Protein AF-A0A923ZNI9-F1 (afdb_monomer_lite)

Foldseek 3Di:
DDDDDDPDPPPPDDDCPVVVVVVVVVVVVVVVVVVCVVVVVVVVVVVLVPPDDDDDDDPPDDPVVVVVVQVVLVPDPSRPDGDDQDPVNVVVVVVVVD

Secondary structure (DSSP, 8-state):
-----------PPP--HHHHHHHHHHHHHHHHHHHHHHHHHHHHHHHHHT-----PPPTT--HHHHHHHHHHHHTSTT--------HHHHHHHHHHH-

Radius of gyration: 34.75 Å; chains: 1; bounding box: 72×31×100 Å

pLDDT: mean 78.46, std 12.51, range [44.38, 96.81]

Sequence (98 aa):
MAQFGKASSKRGQPTYAYAIIGVALVLFLFGIVGWLSINLRKSGDYFKENIQVHAFLYPDAGKKRIDSLKNYIAAIPYARDVQHITKEMAAKEWNKDN

Structure (mmCIF, N/CA/C/O backbone):
data_AF-A0A923ZNI9-F1
#
_entry.id   AF-A0A923ZNI9-F1
#
loop_
_atom_site.group_PDB
_atom_site.id
_atom_site.type_symbol
_atom_site.label_atom_id
_atom_site.label_alt_id
_atom_site.label_comp_id
_atom_site.label_asym_id
_atom_site.label_entity_id
_atom_site.label_seq_id
_atom_site.pdbx_PDB_ins_code
_atom_site.Cartn_x
_atom_site.Cartn_y
_atom_site.Cartn_z
_atom_site.occupancy
_atom_site.B_iso_or_equiv
_atom_site.auth_seq_id
_atom_site.auth_comp_id
_atom_site.auth_asym_id
_atom_site.auth_atom_id
_atom_site.pdbx_PDB_model_num
ATOM 1 N N . MET A 1 1 ? 48.083 11.258 -74.948 1.00 47.81 1 MET A N 1
ATOM 2 C CA . MET A 1 1 ? 47.390 10.231 -74.142 1.00 47.81 1 MET A CA 1
ATOM 3 C C . MET A 1 1 ? 48.088 10.145 -72.797 1.00 47.81 1 MET A C 1
ATOM 5 O O . MET A 1 1 ? 49.285 9.904 -72.785 1.00 47.81 1 MET A O 1
ATOM 9 N N . ALA A 1 2 ? 47.383 10.373 -71.694 1.00 44.38 2 ALA A N 1
ATOM 10 C CA . ALA A 1 2 ? 47.868 10.050 -70.355 1.00 44.38 2 ALA A CA 1
ATOM 11 C C . ALA A 1 2 ? 46.670 9.502 -69.572 1.00 44.38 2 ALA A C 1
ATOM 13 O O . ALA A 1 2 ? 45.644 10.172 -69.461 1.00 44.38 2 ALA A O 1
ATOM 14 N N . GLN A 1 3 ? 46.758 8.237 -69.155 1.00 52.16 3 GLN A N 1
ATOM 15 C CA . GLN A 1 3 ? 45.695 7.527 -68.447 1.00 52.16 3 GLN A CA 1
ATOM 16 C C . GLN A 1 3 ? 45.414 8.193 -67.098 1.00 52.16 3 GLN A C 1
ATOM 18 O O . GLN A 1 3 ? 46.310 8.334 -66.268 1.00 52.16 3 GLN A O 1
ATOM 23 N N . PHE A 1 4 ? 44.146 8.528 -66.863 1.00 48.88 4 PHE A N 1
ATOM 24 C CA . PHE A 1 4 ? 43.636 8.875 -65.543 1.00 48.88 4 PHE A CA 1
ATOM 25 C C . PHE A 1 4 ? 43.797 7.670 -64.609 1.00 48.88 4 PHE A C 1
ATOM 27 O O . PHE A 1 4 ? 43.129 6.643 -64.759 1.00 48.88 4 PHE A O 1
ATOM 34 N N . GLY A 1 5 ? 44.724 7.792 -63.659 1.00 53.81 5 GLY A N 1
ATOM 35 C CA . GLY A 1 5 ? 44.907 6.837 -62.576 1.00 53.81 5 GLY A CA 1
ATOM 36 C C 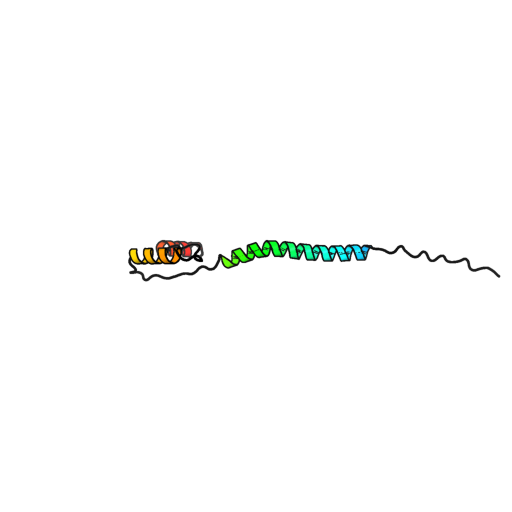. GLY A 1 5 ? 43.622 6.717 -61.761 1.00 53.81 5 GLY A C 1
ATOM 37 O O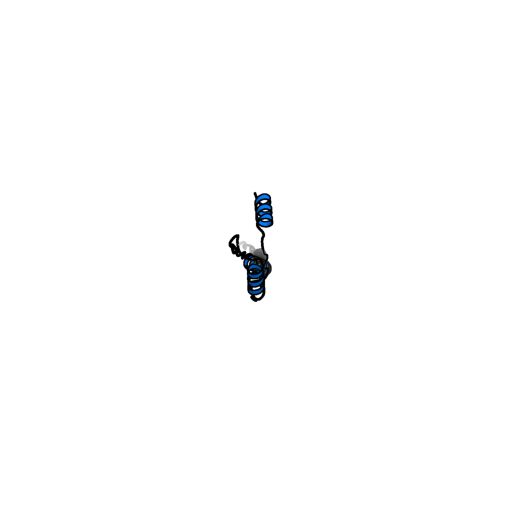 . GLY A 1 5 ? 43.064 7.710 -61.300 1.00 53.81 5 GLY A O 1
ATOM 38 N N . LYS A 1 6 ? 43.143 5.481 -61.616 1.00 57.38 6 LYS A N 1
ATOM 39 C CA . LYS A 1 6 ? 41.961 5.102 -60.839 1.00 57.38 6 LYS A CA 1
ATOM 40 C C . LYS A 1 6 ? 42.023 5.708 -59.432 1.00 57.38 6 LYS A C 1
ATOM 42 O O . LYS A 1 6 ? 42.793 5.244 -58.593 1.00 57.38 6 LYS A O 1
ATOM 47 N N . ALA A 1 7 ? 41.164 6.684 -59.149 1.00 59.41 7 ALA A N 1
ATOM 48 C CA . ALA A 1 7 ? 40.845 7.063 -57.781 1.00 59.41 7 ALA A CA 1
ATOM 49 C C . ALA A 1 7 ? 40.073 5.899 -57.140 1.00 59.41 7 ALA A C 1
ATOM 51 O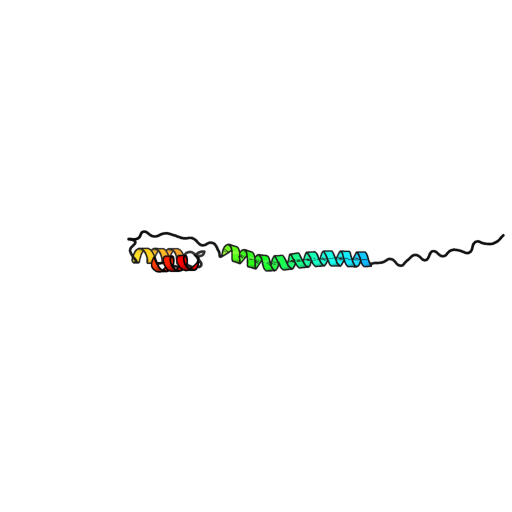 O . ALA A 1 7 ? 38.877 5.722 -57.365 1.00 59.41 7 ALA A O 1
ATOM 52 N N . SER A 1 8 ? 40.778 5.047 -56.395 1.00 59.69 8 SER A N 1
ATOM 53 C CA . SER A 1 8 ? 40.154 4.011 -55.576 1.00 59.69 8 SER A CA 1
ATOM 54 C C . SER A 1 8 ? 39.316 4.696 -54.500 1.00 59.69 8 SER A C 1
ATOM 56 O O . SER A 1 8 ? 39.857 5.306 -53.575 1.00 59.69 8 SER A O 1
ATOM 58 N N . SER A 1 9 ? 37.988 4.639 -54.634 1.00 60.75 9 SER A N 1
ATOM 59 C CA . SER A 1 9 ? 37.081 5.103 -53.592 1.00 60.75 9 SER A CA 1
ATOM 60 C C . SER A 1 9 ? 37.300 4.222 -52.364 1.00 60.75 9 SER A C 1
ATOM 62 O O . SER A 1 9 ? 36.822 3.084 -52.313 1.00 60.75 9 SER A O 1
ATOM 64 N N . LYS A 1 10 ? 38.031 4.722 -51.366 1.00 60.19 10 LYS A N 1
ATOM 65 C CA . LYS A 1 10 ? 38.018 4.138 -50.025 1.00 60.19 10 LYS A CA 1
ATOM 66 C C . LYS A 1 10 ? 36.585 4.255 -49.496 1.00 60.19 10 LYS A C 1
ATOM 68 O O . LYS A 1 10 ? 36.210 5.282 -48.940 1.00 60.19 10 LYS A O 1
ATOM 73 N N . ARG A 1 11 ? 35.759 3.227 -49.721 1.00 64.81 11 ARG A N 1
ATOM 74 C CA . ARG A 1 11 ? 34.469 3.077 -49.040 1.00 64.81 11 ARG A CA 1
ATOM 75 C C . ARG A 1 11 ? 34.787 2.954 -47.552 1.00 64.81 11 ARG A C 1
ATOM 77 O O . ARG A 1 11 ? 35.436 1.992 -47.147 1.00 64.81 11 ARG A O 1
ATOM 84 N N . GLY A 1 12 ? 34.404 3.966 -46.774 1.00 65.88 12 GLY A N 1
ATOM 85 C CA . GLY A 1 12 ? 34.494 3.921 -45.317 1.00 65.88 12 GLY A CA 1
ATOM 86 C C . GLY A 1 12 ? 33.796 2.663 -44.806 1.00 65.88 12 GLY A C 1
ATOM 87 O O . GLY A 1 12 ? 32.774 2.256 -45.362 1.00 65.88 12 GLY A O 1
ATOM 88 N N . GLN A 1 13 ? 34.386 2.006 -43.809 1.00 68.56 13 GLN A N 1
ATOM 89 C CA . GLN A 1 13 ? 33.801 0.794 -43.248 1.00 68.56 13 GLN A CA 1
ATOM 90 C C . GLN A 1 13 ? 32.388 1.087 -42.721 1.00 68.56 13 GLN A C 1
ATOM 92 O O . GLN A 1 13 ? 32.167 2.163 -42.162 1.00 68.56 13 GLN A O 1
ATOM 97 N N . PRO A 1 14 ? 31.421 0.172 -42.905 1.00 67.19 14 PRO A N 1
ATOM 98 C CA . PRO A 1 14 ? 30.082 0.362 -42.370 1.00 67.19 14 PRO A CA 1
ATOM 99 C C . PRO A 1 14 ? 30.149 0.452 -40.840 1.00 67.19 14 PRO A C 1
ATOM 101 O O . PRO A 1 14 ? 30.572 -0.484 -40.164 1.00 67.19 14 PRO A O 1
ATOM 104 N N . THR A 1 15 ? 29.751 1.601 -40.294 1.00 77.06 15 THR A N 1
ATOM 105 C CA . THR A 1 15 ? 29.759 1.859 -38.851 1.00 77.06 15 THR A CA 1
ATOM 106 C C . THR A 1 15 ? 28.482 1.321 -38.212 1.00 77.06 15 THR A C 1
ATOM 108 O O . THR A 1 15 ? 27.398 1.862 -38.417 1.00 77.06 15 THR A O 1
ATOM 111 N N . TYR A 1 16 ? 28.616 0.297 -37.366 1.00 87.06 16 TYR A N 1
ATOM 112 C CA . TYR A 1 16 ? 27.510 -0.278 -36.585 1.00 87.06 16 TYR A CA 1
ATOM 113 C C . TYR A 1 16 ? 27.172 0.511 -35.309 1.00 87.06 16 TYR A C 1
ATOM 115 O O . TYR A 1 16 ? 26.274 0.117 -34.571 1.00 87.06 16 TYR A O 1
ATOM 123 N N . ALA A 1 17 ? 27.860 1.625 -35.034 1.00 87.75 17 ALA A N 1
ATOM 124 C CA . ALA A 1 17 ? 27.675 2.405 -33.807 1.00 87.75 17 ALA A CA 1
ATOM 125 C C . ALA A 1 17 ? 26.208 2.810 -33.584 1.00 87.75 17 ALA A C 1
ATOM 127 O O . ALA A 1 17 ? 25.689 2.658 -32.483 1.00 87.75 17 ALA A O 1
ATOM 128 N N . TYR A 1 18 ? 25.506 3.229 -34.641 1.00 88.50 18 TYR A N 1
ATOM 129 C CA . TYR A 1 18 ? 24.086 3.578 -34.556 1.00 88.50 18 TYR A CA 1
ATOM 130 C C . TYR A 1 18 ? 23.185 2.374 -34.263 1.00 88.50 18 TYR A C 1
ATOM 132 O O . TYR A 1 18 ? 22.221 2.505 -33.514 1.00 88.50 18 TYR A O 1
ATOM 140 N N . ALA A 1 19 ? 23.514 1.194 -34.799 1.00 91.69 19 ALA A N 1
ATOM 141 C CA . ALA A 1 19 ? 22.775 -0.033 -34.510 1.00 91.69 19 ALA A CA 1
ATOM 142 C C . ALA A 1 19 ? 22.943 -0.447 -33.039 1.00 91.69 19 ALA A C 1
ATOM 144 O O . ALA A 1 19 ? 21.967 -0.795 -32.380 1.00 91.69 19 ALA A O 1
ATOM 145 N N . ILE A 1 20 ? 24.161 -0.333 -32.501 1.00 94.12 20 ILE A N 1
ATOM 146 C CA . ILE A 1 20 ? 24.458 -0.627 -31.092 1.00 94.12 20 ILE A CA 1
ATOM 147 C C . ILE A 1 20 ? 23.706 0.339 -30.170 1.00 94.12 20 ILE A C 1
ATOM 149 O O . ILE A 1 20 ? 23.062 -0.102 -29.220 1.00 94.12 20 ILE A O 1
ATOM 153 N N . ILE A 1 21 ? 23.730 1.642 -30.474 1.00 94.56 21 ILE A N 1
ATOM 154 C CA . ILE A 1 21 ? 22.996 2.658 -29.706 1.00 94.56 21 ILE A CA 1
ATOM 155 C C . ILE A 1 21 ? 21.486 2.385 -29.754 1.00 94.56 21 ILE A C 1
ATOM 157 O O . ILE A 1 21 ? 20.823 2.440 -28.720 1.00 94.56 21 ILE A O 1
ATOM 161 N N . GLY A 1 22 ? 20.945 2.034 -30.924 1.00 94.88 22 GLY A N 1
ATOM 162 C CA . GLY A 1 22 ? 19.529 1.695 -31.078 1.00 94.88 22 GLY A CA 1
ATOM 163 C C . GLY A 1 22 ? 19.111 0.507 -30.209 1.00 94.88 22 GLY A C 1
ATOM 164 O O . GLY A 1 22 ? 18.146 0.606 -29.454 1.00 94.88 22 GLY A O 1
ATOM 165 N N . VAL A 1 23 ? 19.869 -0.594 -30.250 1.00 95.44 23 VAL A N 1
ATOM 166 C CA . VAL A 1 23 ? 19.583 -1.782 -29.427 1.00 95.44 23 VAL A CA 1
ATOM 167 C C . VAL A 1 23 ? 19.734 -1.477 -27.933 1.00 95.44 23 VAL A C 1
ATOM 169 O O . VAL A 1 23 ? 18.897 -1.904 -27.138 1.00 95.44 23 VAL A O 1
ATOM 172 N N . ALA A 1 24 ? 20.746 -0.698 -27.540 1.00 96.06 24 ALA A N 1
ATOM 173 C CA . ALA A 1 24 ? 20.955 -0.305 -26.147 1.00 96.06 24 ALA A CA 1
ATOM 174 C C . ALA A 1 24 ? 19.777 0.509 -25.587 1.00 96.06 24 ALA A C 1
ATOM 176 O O . ALA A 1 24 ? 19.326 0.243 -24.474 1.00 96.06 24 ALA A O 1
ATOM 177 N N . LEU A 1 25 ? 19.237 1.453 -26.365 1.00 96.06 25 LEU A N 1
ATOM 178 C CA . LEU A 1 25 ? 18.070 2.246 -25.965 1.00 96.06 25 LEU A CA 1
ATOM 179 C C . LEU A 1 25 ? 16.817 1.383 -25.795 1.00 96.06 25 LEU A C 1
ATOM 181 O O . LEU A 1 25 ? 16.074 1.557 -24.830 1.00 96.06 25 LEU A O 1
ATOM 185 N N . VAL A 1 26 ? 16.600 0.423 -26.696 1.00 96.81 26 VAL A N 1
ATOM 186 C CA . VAL A 1 26 ? 15.468 -0.509 -26.597 1.00 96.81 26 VAL A CA 1
ATOM 187 C C . VAL A 1 26 ? 15.590 -1.371 -25.338 1.00 96.81 26 VAL A C 1
ATOM 189 O O . VAL A 1 26 ? 14.643 -1.452 -24.557 1.00 96.81 26 VAL A O 1
ATOM 192 N N . LEU A 1 27 ? 16.762 -1.965 -25.090 1.00 96.69 27 LEU A N 1
ATOM 193 C CA . LEU A 1 27 ? 17.008 -2.770 -23.888 1.00 96.69 27 LEU A CA 1
ATOM 194 C C . LEU A 1 27 ? 16.878 -1.945 -22.601 1.00 96.69 27 LEU A C 1
ATOM 196 O O . LEU A 1 27 ? 16.333 -2.435 -21.614 1.00 96.69 27 LEU A O 1
ATOM 200 N N . PHE A 1 28 ? 17.321 -0.687 -22.618 1.00 96.00 28 PHE A N 1
ATOM 201 C CA . PHE A 1 28 ? 17.167 0.232 -21.494 1.00 96.00 28 PHE A CA 1
ATOM 202 C C . PHE A 1 28 ? 15.692 0.500 -21.168 1.00 96.00 28 PHE A C 1
ATOM 204 O O . PHE A 1 28 ? 15.289 0.398 -20.008 1.00 96.00 28 PHE A O 1
ATOM 211 N N . LEU A 1 29 ? 14.864 0.762 -22.184 1.00 95.94 29 LEU A N 1
ATOM 212 C CA . LEU A 1 29 ? 13.420 0.944 -22.006 1.00 95.94 29 LEU A CA 1
ATOM 213 C C . LEU A 1 29 ? 12.754 -0.319 -21.446 1.00 95.94 29 LEU A C 1
ATOM 215 O O . LEU A 1 29 ? 11.975 -0.226 -20.497 1.00 95.94 29 LEU A O 1
ATOM 219 N N . PHE A 1 30 ? 13.098 -1.502 -21.962 1.00 95.94 30 PHE A N 1
ATOM 220 C CA . PHE A 1 30 ? 12.601 -2.766 -21.407 1.00 95.94 30 PHE A CA 1
ATOM 221 C C . PHE A 1 30 ? 13.052 -2.990 -19.956 1.00 95.94 30 PHE A C 1
ATOM 223 O O . PHE A 1 30 ? 12.263 -3.475 -19.144 1.00 95.94 30 PHE A O 1
ATOM 230 N N . GLY A 1 31 ? 14.273 -2.582 -19.602 1.00 94.38 31 GLY A N 1
ATOM 231 C CA . GLY A 1 31 ? 14.768 -2.602 -18.226 1.00 94.38 31 GLY A CA 1
ATOM 232 C C . GLY A 1 31 ? 13.937 -1.723 -17.287 1.00 94.38 31 GLY A C 1
ATOM 233 O O . GLY A 1 31 ? 13.553 -2.178 -16.209 1.00 94.38 31 GLY A O 1
ATOM 234 N N . ILE A 1 32 ? 13.586 -0.504 -17.712 1.00 94.12 32 ILE A N 1
ATOM 235 C CA . ILE A 1 32 ? 12.714 0.398 -16.939 1.00 94.12 32 ILE A CA 1
ATOM 236 C C . ILE A 1 32 ? 11.321 -0.209 -16.767 1.00 94.12 32 ILE A C 1
ATOM 238 O O . ILE A 1 32 ? 10.778 -0.191 -15.663 1.00 94.12 32 ILE A O 1
ATOM 242 N N . VAL A 1 33 ? 10.740 -0.774 -17.828 1.00 91.75 33 VAL A N 1
ATOM 243 C CA . VAL A 1 33 ? 9.414 -1.408 -17.758 1.00 91.75 33 VAL A CA 1
ATOM 244 C C . VAL A 1 33 ? 9.428 -2.607 -16.804 1.00 91.75 33 VAL A C 1
ATOM 246 O O . VAL A 1 33 ? 8.529 -2.736 -15.972 1.00 91.75 33 VAL A O 1
ATOM 249 N N . GLY A 1 34 ? 10.464 -3.450 -16.861 1.00 90.81 34 GLY A N 1
ATOM 250 C CA . GLY A 1 34 ? 10.642 -4.564 -15.926 1.00 90.81 34 GLY A CA 1
ATOM 251 C C . GLY A 1 34 ? 10.805 -4.094 -14.477 1.00 90.81 34 GLY A C 1
ATOM 252 O O . GLY A 1 34 ? 10.139 -4.610 -13.577 1.00 90.81 34 GLY A O 1
ATOM 253 N N . TRP A 1 35 ? 11.622 -3.062 -14.254 1.00 88.75 35 TRP A N 1
ATOM 254 C CA . TRP A 1 35 ? 11.813 -2.441 -12.941 1.00 88.75 35 TRP A CA 1
ATOM 255 C C . TRP A 1 35 ? 10.511 -1.871 -12.366 1.00 88.75 35 TRP A C 1
ATOM 257 O O . TRP A 1 35 ? 10.174 -2.118 -11.202 1.00 88.75 35 TRP A O 1
ATOM 267 N N . LEU A 1 36 ? 9.757 -1.136 -13.189 1.00 86.81 36 LEU A N 1
ATOM 268 C CA . LEU A 1 36 ? 8.459 -0.582 -12.821 1.00 86.81 36 LEU A CA 1
ATOM 269 C C . LEU A 1 36 ? 7.466 -1.692 -12.497 1.00 86.81 36 LEU A C 1
ATOM 271 O O . LEU A 1 36 ? 6.790 -1.591 -11.484 1.00 86.81 36 LEU A O 1
ATOM 275 N N . SER A 1 37 ? 7.398 -2.762 -13.291 1.00 84.56 37 SER A N 1
ATOM 276 C CA . SER A 1 37 ? 6.470 -3.877 -13.057 1.00 84.56 37 SER A CA 1
ATOM 277 C C . SER A 1 37 ? 6.687 -4.548 -11.690 1.00 84.56 37 SER A C 1
ATOM 279 O O . SER A 1 37 ? 5.721 -4.849 -10.983 1.00 84.56 37 SER A O 1
ATOM 281 N N . ILE A 1 38 ? 7.946 -4.710 -11.266 1.00 84.62 38 ILE A N 1
ATOM 282 C CA . ILE A 1 38 ? 8.286 -5.264 -9.944 1.00 84.62 38 ILE A CA 1
ATOM 283 C C . ILE A 1 38 ? 7.889 -4.292 -8.822 1.00 84.62 38 ILE A C 1
ATOM 285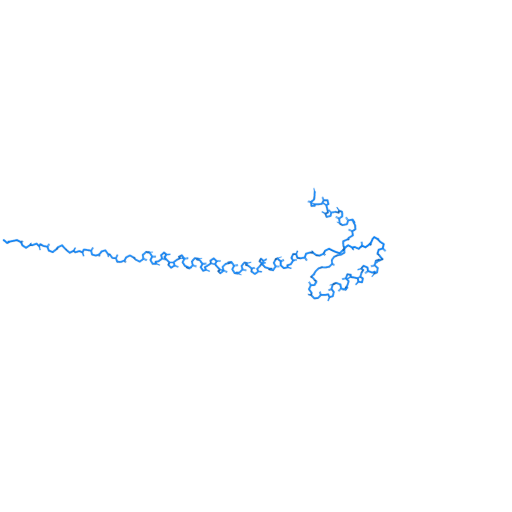 O O . ILE A 1 38 ? 7.291 -4.711 -7.829 1.00 84.62 38 ILE A O 1
ATOM 289 N N . ASN A 1 39 ? 8.176 -2.996 -8.978 1.00 80.75 39 ASN A N 1
ATOM 290 C CA . ASN A 1 39 ? 7.825 -1.983 -7.974 1.00 80.75 39 ASN A CA 1
ATOM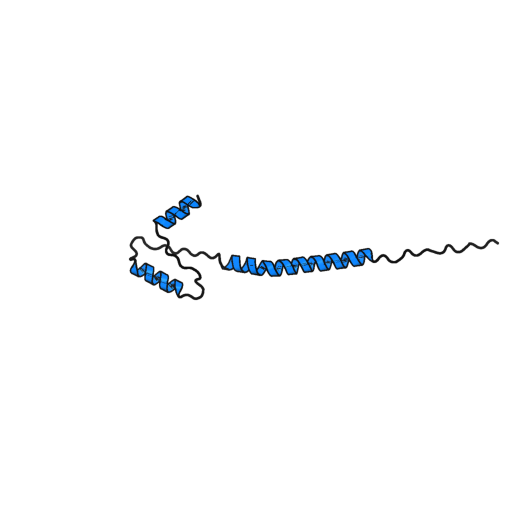 291 C C . ASN A 1 39 ? 6.313 -1.711 -7.891 1.00 80.75 39 ASN A C 1
ATOM 293 O O . ASN A 1 39 ? 5.788 -1.518 -6.797 1.00 80.75 39 ASN A O 1
ATOM 297 N N . LEU A 1 40 ? 5.597 -1.757 -9.016 1.00 72.94 40 LEU A N 1
ATOM 298 C CA . LEU A 1 40 ? 4.155 -1.507 -9.117 1.00 72.94 40 LEU A CA 1
ATOM 299 C C . LEU A 1 40 ? 3.329 -2.491 -8.291 1.00 72.94 40 LEU A C 1
ATOM 301 O O . LEU A 1 40 ? 2.317 -2.086 -7.732 1.00 72.94 40 LEU A O 1
ATOM 305 N N . ARG A 1 41 ? 3.752 -3.757 -8.163 1.00 67.75 41 ARG A N 1
ATOM 306 C CA . ARG A 1 41 ? 3.086 -4.713 -7.259 1.00 67.75 41 ARG A CA 1
ATOM 307 C C . ARG A 1 41 ? 3.152 -4.235 -5.814 1.00 67.75 41 ARG A C 1
ATOM 309 O O . ARG A 1 41 ? 2.134 -4.189 -5.139 1.00 67.75 41 ARG A O 1
ATOM 316 N N . LYS A 1 42 ? 4.331 -3.781 -5.387 1.00 64.81 42 LYS A N 1
ATOM 317 C CA . LYS A 1 42 ? 4.539 -3.235 -4.047 1.00 64.81 42 LYS A CA 1
ATOM 318 C C . LYS A 1 42 ? 3.703 -1.968 -3.839 1.00 64.81 42 LYS A C 1
ATOM 320 O O . LYS A 1 42 ? 2.991 -1.870 -2.850 1.00 64.81 42 LYS A O 1
ATOM 325 N N . SER A 1 43 ? 3.719 -1.035 -4.795 1.00 60.94 43 SER A N 1
ATOM 326 C CA . SER A 1 43 ? 2.895 0.186 -4.755 1.00 60.94 43 SER A CA 1
ATOM 327 C C . SER A 1 43 ? 1.388 -0.091 -4.787 1.00 60.94 43 SER A C 1
ATOM 329 O O . SER A 1 43 ? 0.631 0.608 -4.120 1.00 60.94 43 SER A O 1
ATOM 331 N N . GLY A 1 44 ? 0.945 -1.103 -5.533 1.00 63.16 44 GLY A N 1
ATOM 332 C CA . GLY A 1 44 ? -0.458 -1.510 -5.611 1.00 63.16 44 GLY A CA 1
ATOM 333 C C . GLY A 1 44 ? -0.959 -2.148 -4.317 1.00 63.16 44 GLY A C 1
ATOM 334 O O . GLY A 1 44 ? -2.074 -1.851 -3.888 1.00 63.16 44 GLY A O 1
ATOM 335 N N . ASP A 1 45 ? -0.125 -2.963 -3.667 1.00 62.34 45 ASP A N 1
ATOM 336 C CA . ASP A 1 45 ? -0.429 -3.541 -2.356 1.00 62.34 45 ASP A CA 1
ATOM 337 C C . ASP A 1 45 ? -0.463 -2.446 -1.276 1.00 62.34 45 ASP A C 1
ATOM 339 O O . ASP A 1 45 ? -1.420 -2.384 -0.505 1.00 62.34 45 ASP A O 1
ATOM 343 N N . TYR A 1 46 ? 0.469 -1.481 -1.311 1.00 62.34 46 TYR A N 1
ATOM 344 C CA . TYR A 1 46 ? 0.390 -0.287 -0.460 1.00 62.34 46 TYR A CA 1
ATOM 345 C C . TYR A 1 46 ? -0.922 0.483 -0.660 1.00 62.34 46 TYR A C 1
ATOM 347 O O . TYR A 1 46 ? -1.532 0.906 0.316 1.00 62.34 46 TYR A O 1
ATOM 355 N N . PHE A 1 47 ? -1.401 0.656 -1.893 1.00 61.94 47 PHE A N 1
ATOM 356 C CA . PHE A 1 47 ? -2.638 1.408 -2.133 1.00 61.94 47 PHE A CA 1
ATOM 357 C C . PHE A 1 47 ? -3.890 0.671 -1.635 1.00 61.94 47 PHE A C 1
ATOM 359 O O . PHE A 1 47 ? -4.809 1.297 -1.109 1.00 61.94 47 PHE A O 1
ATOM 366 N N . LYS A 1 48 ? -3.922 -0.662 -1.761 1.00 60.41 48 LYS A N 1
ATOM 367 C CA . LYS A 1 48 ? -5.043 -1.490 -1.287 1.00 60.41 48 LYS A CA 1
ATOM 368 C C . LYS A 1 48 ? -5.124 -1.578 0.236 1.00 60.41 48 LYS A C 1
ATOM 370 O O . LYS A 1 48 ? -6.214 -1.749 0.769 1.00 60.41 48 LYS A O 1
ATOM 375 N N . GLU A 1 49 ? -4.000 -1.452 0.933 1.00 61.06 49 GLU A N 1
ATOM 376 C CA . GLU A 1 49 ? -3.950 -1.505 2.398 1.00 61.06 49 GLU A CA 1
ATOM 377 C C . GLU A 1 49 ? -4.362 -0.197 3.090 1.00 61.06 49 GLU A C 1
ATOM 379 O O . GLU A 1 49 ? -4.698 -0.217 4.269 1.00 61.06 49 GLU A O 1
ATOM 384 N N . ASN A 1 50 ? -4.379 0.936 2.381 1.00 64.56 50 ASN A N 1
ATOM 385 C CA . ASN A 1 50 ? -4.634 2.256 2.973 1.00 64.56 50 ASN A CA 1
ATOM 386 C C . ASN A 1 50 ? -6.122 2.645 3.064 1.00 64.56 50 ASN A C 1
ATOM 388 O O . ASN A 1 50 ? -6.441 3.799 3.349 1.00 64.56 50 ASN A O 1
ATOM 392 N N . ILE A 1 51 ? -7.057 1.718 2.838 1.00 70.25 51 ILE A N 1
ATOM 393 C CA . ILE A 1 51 ? -8.486 2.018 2.993 1.00 70.25 51 ILE A CA 1
ATOM 394 C C . ILE A 1 51 ? -8.834 1.987 4.487 1.00 70.25 51 ILE A C 1
ATOM 396 O O . ILE A 1 51 ? -9.191 0.947 5.037 1.00 70.25 51 ILE A O 1
ATOM 400 N N . GLN A 1 52 ? -8.721 3.140 5.146 1.00 73.31 52 GLN A N 1
ATOM 401 C CA . GLN A 1 52 ? -9.176 3.330 6.523 1.00 73.31 52 GLN A CA 1
ATOM 402 C C . GLN A 1 52 ? -10.660 3.711 6.533 1.00 73.31 52 GLN A C 1
ATOM 404 O O . GLN A 1 52 ? -11.076 4.674 5.889 1.00 73.31 52 GLN A O 1
ATOM 409 N N . VAL A 1 53 ? -11.474 2.944 7.260 1.00 78.25 53 VAL A N 1
ATOM 410 C CA . VAL A 1 53 ? -12.906 3.213 7.442 1.00 78.25 53 VAL A CA 1
ATOM 411 C C . VAL A 1 53 ? -13.149 3.569 8.901 1.00 78.25 53 VAL A C 1
ATOM 413 O O . VAL A 1 53 ? -12.865 2.774 9.794 1.00 78.25 53 VAL A O 1
ATOM 416 N N . HIS A 1 54 ? -13.714 4.750 9.144 1.00 80.69 54 HIS A N 1
ATOM 417 C CA . HIS A 1 54 ? -14.077 5.198 10.485 1.00 80.69 54 HIS A CA 1
ATOM 418 C C . HIS A 1 54 ? -15.575 5.005 10.723 1.00 80.69 54 HIS A C 1
ATOM 420 O O . HIS A 1 54 ? -16.405 5.503 9.964 1.00 80.69 54 HIS A O 1
ATOM 426 N N . ALA A 1 55 ? -15.924 4.307 11.804 1.00 80.19 55 ALA A N 1
ATOM 427 C CA . ALA A 1 55 ? -17.293 4.185 12.286 1.00 80.19 55 ALA A CA 1
ATOM 428 C C . ALA A 1 55 ? -17.418 4.909 13.630 1.00 80.19 55 ALA A C 1
ATOM 430 O O . ALA A 1 55 ? -16.774 4.537 14.611 1.00 80.19 55 ALA A O 1
ATOM 431 N N . PHE A 1 56 ? -18.250 5.947 13.679 1.00 81.75 56 PHE A N 1
ATOM 432 C CA . PHE A 1 56 ? -18.500 6.693 14.907 1.00 81.75 56 PHE A CA 1
ATOM 433 C C . PHE A 1 56 ? -19.590 6.007 15.729 1.00 81.75 56 PHE A C 1
ATOM 435 O O . PHE A 1 56 ? -20.678 5.711 15.237 1.00 81.75 56 PHE A O 1
ATOM 442 N N . LEU A 1 57 ? -19.285 5.749 16.998 1.00 82.19 57 LEU A N 1
ATOM 443 C CA . LEU A 1 57 ? -20.203 5.150 17.960 1.00 82.19 57 LEU A CA 1
ATOM 444 C C . LEU A 1 57 ? -20.896 6.245 18.775 1.00 82.19 57 LEU A C 1
ATOM 446 O O . LEU A 1 57 ? -20.294 7.273 19.091 1.00 82.19 57 LEU A O 1
ATOM 450 N N . TYR A 1 58 ? -22.149 6.001 19.164 1.00 81.31 58 TYR A N 1
ATOM 451 C CA . TYR A 1 58 ? -22.843 6.892 20.088 1.00 81.31 58 TYR A CA 1
ATOM 452 C C . TYR A 1 58 ? -22.152 6.919 21.467 1.00 81.31 58 TYR A C 1
ATOM 454 O O . TYR A 1 58 ? -21.645 5.887 21.917 1.00 81.31 58 TYR A O 1
ATOM 462 N N . PRO A 1 59 ? -22.145 8.070 22.170 1.00 76.00 59 PRO A N 1
ATOM 463 C CA . PRO A 1 59 ? -21.467 8.224 23.461 1.00 76.00 59 PRO A CA 1
ATOM 464 C C . PRO A 1 59 ? -21.962 7.294 24.574 1.00 76.00 59 PRO A C 1
ATOM 466 O O . PRO A 1 59 ? -21.220 7.032 25.516 1.00 76.00 59 PRO A O 1
ATOM 469 N N . ASP A 1 60 ? -23.211 6.843 24.481 1.00 78.06 60 ASP A N 1
ATOM 470 C CA . ASP A 1 60 ? -23.914 5.990 25.442 1.00 78.06 60 ASP A CA 1
ATOM 471 C C . ASP A 1 60 ? -23.852 4.496 25.072 1.00 78.06 60 ASP A C 1
ATOM 473 O O . ASP A 1 60 ? -24.458 3.652 25.738 1.00 78.06 60 ASP A O 1
ATOM 477 N N . ALA A 1 61 ? -23.124 4.140 24.008 1.00 77.94 61 ALA A N 1
ATOM 478 C CA . ALA A 1 61 ? -23.004 2.760 23.573 1.00 77.94 61 ALA A CA 1
ATOM 479 C C . ALA A 1 61 ? -22.348 1.902 24.669 1.00 77.94 61 ALA A C 1
ATOM 481 O O . ALA A 1 61 ? -21.199 2.100 25.064 1.00 77.94 61 ALA A O 1
ATOM 482 N N . GLY A 1 62 ? -23.087 0.903 25.154 1.00 81.75 62 GLY A N 1
ATOM 483 C CA . GLY A 1 62 ? -22.583 -0.024 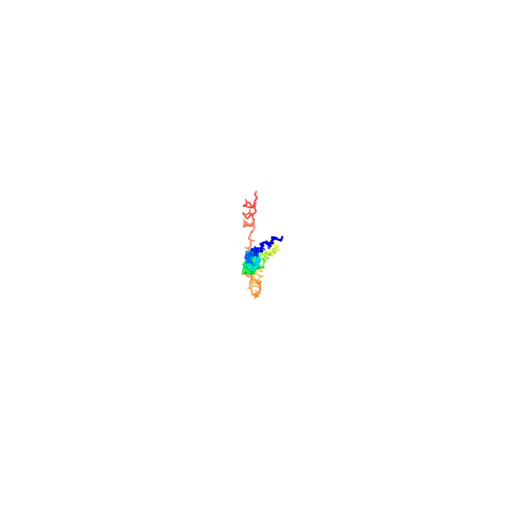26.162 1.00 81.75 62 GLY A CA 1
ATOM 484 C C . GLY A 1 62 ? -21.405 -0.856 25.645 1.00 81.75 62 GLY A C 1
ATOM 485 O O . GLY A 1 62 ? -21.443 -1.367 24.524 1.00 81.75 62 GLY A O 1
ATOM 486 N N . LYS A 1 63 ? -20.393 -1.068 26.500 1.00 81.12 63 LYS A N 1
ATOM 487 C CA . LYS A 1 63 ? -19.150 -1.801 26.175 1.00 81.12 63 LYS A CA 1
ATOM 488 C C . LYS A 1 63 ? -19.395 -3.156 25.497 1.00 81.12 63 LYS A C 1
ATOM 490 O O . LYS A 1 63 ? -18.795 -3.438 24.472 1.00 81.12 63 LYS A O 1
ATOM 495 N N . LYS A 1 64 ? -20.378 -3.934 25.973 1.00 84.44 64 LYS A N 1
ATOM 496 C CA . LYS A 1 64 ? -20.755 -5.229 25.370 1.00 84.44 64 LYS A CA 1
ATOM 497 C C . LYS A 1 64 ? -21.128 -5.131 23.885 1.00 84.44 64 LYS A C 1
ATOM 499 O O . LYS A 1 64 ? -20.835 -6.041 23.117 1.00 84.44 64 LYS A O 1
ATOM 504 N N . ARG A 1 65 ? -21.799 -4.049 23.481 1.00 82.94 65 ARG A N 1
ATOM 505 C CA . ARG A 1 65 ? -22.244 -3.846 22.094 1.00 82.94 65 ARG A CA 1
ATOM 506 C C . ARG A 1 65 ? -21.078 -3.424 21.201 1.00 82.94 65 ARG A C 1
ATOM 508 O O . ARG A 1 65 ? -21.003 -3.873 20.063 1.00 82.94 65 ARG A O 1
ATOM 515 N N . ILE A 1 66 ? -20.154 -2.631 21.747 1.00 85.31 66 ILE A N 1
ATOM 516 C CA . ILE A 1 66 ? -18.893 -2.254 21.095 1.00 85.31 66 ILE A CA 1
ATOM 517 C C . ILE A 1 66 ? -18.033 -3.501 20.853 1.00 85.31 66 ILE A C 1
ATOM 519 O O . ILE A 1 66 ? -17.589 -3.724 19.730 1.00 85.31 66 ILE A O 1
ATOM 523 N N . ASP A 1 67 ? -17.868 -4.352 21.867 1.00 86.06 67 ASP A N 1
ATOM 524 C CA . ASP A 1 67 ? -17.076 -5.582 21.757 1.00 86.06 67 ASP A CA 1
ATOM 525 C C . ASP A 1 67 ? -17.691 -6.567 20.752 1.00 86.06 67 ASP A C 1
ATOM 527 O O . ASP A 1 67 ? -16.985 -7.148 19.927 1.00 86.06 67 ASP A O 1
ATOM 531 N N . SER A 1 68 ? -19.021 -6.712 20.757 1.00 86.88 68 SER A N 1
ATOM 532 C CA . SER A 1 68 ? -19.729 -7.535 19.770 1.00 86.88 68 SER A CA 1
ATOM 533 C C . SER A 1 68 ? -19.533 -7.024 18.342 1.00 86.88 68 SER A C 1
ATOM 535 O O . SER A 1 68 ? -19.331 -7.829 17.434 1.00 86.88 68 SER A O 1
ATOM 537 N N . LEU A 1 69 ? -19.591 -5.705 18.131 1.00 85.69 69 LEU A N 1
ATOM 538 C CA . LEU A 1 69 ? -19.374 -5.098 16.818 1.00 85.69 69 LEU A CA 1
ATOM 539 C C . LEU A 1 69 ? -17.922 -5.282 16.360 1.00 85.69 69 LEU A C 1
ATOM 541 O O . LEU A 1 69 ? -17.686 -5.656 15.214 1.00 85.69 69 LEU A O 1
ATOM 545 N N . LYS A 1 70 ? -16.957 -5.084 17.265 1.00 85.25 70 LYS A N 1
ATOM 546 C CA . LYS A 1 70 ? -15.534 -5.315 16.996 1.00 85.25 70 LYS A CA 1
ATOM 547 C C . LYS A 1 70 ? -15.285 -6.753 16.541 1.00 85.25 70 LYS A C 1
ATOM 549 O O . LYS A 1 70 ? -14.635 -6.962 15.522 1.00 85.25 70 LYS A O 1
ATOM 554 N N . ASN A 1 71 ? -15.836 -7.730 17.261 1.00 87.31 71 ASN A N 1
ATOM 555 C CA . ASN A 1 71 ? -15.683 -9.147 16.930 1.00 87.31 71 ASN A CA 1
ATOM 556 C C . ASN A 1 71 ? -16.357 -9.509 15.602 1.00 87.31 71 ASN A C 1
ATOM 558 O O . ASN A 1 71 ? -15.801 -10.286 14.832 1.00 87.31 71 ASN A O 1
ATOM 562 N N . TYR A 1 72 ? -17.526 -8.927 15.315 1.00 87.44 72 TYR A N 1
ATOM 563 C CA . TYR A 1 72 ? -18.202 -9.114 14.033 1.00 87.44 72 TYR A CA 1
ATOM 564 C C . TYR A 1 72 ? -17.346 -8.611 12.867 1.00 87.44 72 TYR A C 1
ATOM 566 O O . TYR A 1 72 ? -17.159 -9.339 11.899 1.00 87.44 72 TYR A O 1
ATOM 574 N N . ILE A 1 73 ? -16.779 -7.404 12.976 1.00 85.25 73 ILE A N 1
ATOM 575 C CA . ILE A 1 73 ? -15.928 -6.830 11.924 1.00 85.25 73 ILE A CA 1
ATOM 576 C C . ILE A 1 73 ? -14.616 -7.615 11.799 1.00 85.25 73 ILE A C 1
ATOM 578 O O . ILE A 1 73 ? -14.175 -7.876 10.687 1.00 85.25 73 ILE A O 1
ATOM 582 N N . ALA A 1 74 ? -14.023 -8.058 12.910 1.00 85.12 74 ALA A N 1
ATOM 583 C CA . ALA A 1 74 ? -12.796 -8.857 12.898 1.00 85.12 74 ALA A CA 1
ATOM 584 C C . ALA A 1 74 ? -12.976 -10.253 12.271 1.00 85.12 74 ALA A C 1
ATOM 586 O O . ALA A 1 74 ? -12.009 -10.839 11.795 1.00 85.12 74 ALA A O 1
ATOM 587 N N . ALA A 1 75 ? -14.200 -10.789 12.252 1.00 86.94 75 ALA A N 1
ATOM 588 C CA . ALA A 1 75 ? -14.510 -12.061 11.598 1.00 86.94 75 ALA A CA 1
ATOM 589 C C . ALA A 1 75 ? -14.635 -11.944 10.066 1.00 86.94 75 ALA A C 1
ATOM 591 O O . ALA A 1 75 ? -14.753 -12.957 9.375 1.00 86.94 75 ALA A O 1
ATOM 592 N N . ILE A 1 76 ? -14.634 -10.725 9.521 1.00 86.12 76 ILE A N 1
ATOM 593 C CA . ILE A 1 76 ? -14.772 -10.486 8.088 1.00 86.12 76 ILE A CA 1
ATOM 594 C C . ILE A 1 76 ? -13.419 -10.734 7.394 1.00 86.12 76 ILE A C 1
ATOM 596 O O . ILE A 1 76 ? -12.423 -10.118 7.766 1.00 86.12 76 ILE A O 1
ATOM 600 N N . PRO A 1 77 ? -13.356 -11.557 6.329 1.00 78.94 77 PRO A N 1
ATOM 601 C CA . PRO A 1 77 ? -12.090 -11.992 5.723 1.00 78.94 77 PRO A CA 1
ATOM 602 C C . PRO A 1 77 ? -11.272 -10.876 5.050 1.00 78.94 77 PRO A C 1
ATOM 604 O O . PRO A 1 77 ? -10.090 -11.059 4.779 1.00 78.94 77 PRO A O 1
ATOM 607 N N . TYR A 1 78 ? -11.887 -9.728 4.763 1.00 78.00 78 TYR A N 1
ATOM 608 C CA . TYR A 1 78 ? -11.230 -8.548 4.191 1.00 78.00 78 TYR A CA 1
ATOM 609 C C . TYR A 1 78 ? -10.972 -7.434 5.220 1.00 78.00 78 TYR A C 1
ATOM 611 O O . TYR A 1 78 ? -10.448 -6.382 4.854 1.00 78.00 78 TYR A O 1
ATOM 619 N N . ALA A 1 79 ? -11.308 -7.641 6.497 1.00 77.38 79 ALA A N 1
ATOM 620 C CA . ALA A 1 79 ? -10.943 -6.729 7.575 1.00 77.38 79 ALA A CA 1
ATOM 621 C C . ALA A 1 79 ? -9.565 -7.124 8.123 1.00 77.38 79 ALA A C 1
ATOM 623 O O . ALA A 1 79 ? -9.420 -8.156 8.773 1.00 77.38 79 ALA A O 1
ATOM 624 N N . ARG A 1 80 ? -8.533 -6.320 7.832 1.00 75.50 80 ARG A N 1
ATOM 625 C CA . ARG A 1 80 ? -7.162 -6.633 8.264 1.00 75.50 80 ARG A CA 1
ATOM 626 C C . ARG A 1 80 ? -6.880 -6.208 9.708 1.00 75.50 80 ARG A C 1
ATOM 628 O O . ARG A 1 80 ? -6.222 -6.944 10.434 1.00 75.50 80 ARG A O 1
ATOM 635 N N . ASP A 1 81 ? -7.359 -5.033 10.108 1.00 77.50 81 ASP A N 1
ATOM 636 C CA . ASP A 1 81 ? -7.171 -4.493 11.455 1.00 77.50 81 ASP A CA 1
ATOM 637 C C . ASP A 1 81 ? -8.450 -3.802 11.938 1.00 77.50 81 ASP A C 1
ATOM 639 O O . ASP A 1 81 ? -9.104 -3.079 11.183 1.00 77.50 81 ASP A O 1
ATOM 643 N N . VAL A 1 82 ? -8.829 -4.057 13.190 1.00 80.81 82 VAL A N 1
ATOM 644 C CA . VAL A 1 82 ? -10.059 -3.537 13.799 1.00 80.81 82 VAL A CA 1
ATOM 645 C C . VAL A 1 82 ? -9.726 -3.009 15.185 1.00 80.81 82 VAL A C 1
ATOM 647 O O . VAL A 1 82 ? -9.660 -3.753 16.171 1.00 80.81 82 VAL A O 1
ATOM 650 N N . GLN A 1 83 ? -9.544 -1.696 15.269 1.00 80.44 83 GLN A N 1
ATOM 651 C CA . GLN A 1 83 ? -9.216 -1.010 16.511 1.00 80.44 83 GLN A CA 1
ATOM 652 C C . GLN A 1 83 ? -10.409 -0.212 17.030 1.00 80.44 83 GLN A C 1
ATOM 654 O O . GLN A 1 83 ? -11.127 0.447 16.282 1.00 80.44 83 GLN A O 1
ATOM 659 N N . HIS A 1 84 ? -10.616 -0.266 18.345 1.00 82.19 84 HIS A N 1
ATOM 660 C CA . HIS A 1 84 ? -11.575 0.596 19.020 1.00 82.19 84 HIS A CA 1
ATOM 661 C C . HIS A 1 84 ? -10.837 1.826 19.544 1.00 82.19 84 HIS A C 1
ATOM 663 O O . HIS A 1 84 ? -10.045 1.724 20.482 1.00 82.19 84 HIS A O 1
ATOM 669 N N . ILE A 1 85 ? -11.104 2.979 18.935 1.00 82.75 85 ILE A N 1
ATOM 670 C CA . ILE A 1 85 ? -10.507 4.251 19.332 1.00 82.75 85 ILE A CA 1
ATOM 671 C C . ILE A 1 85 ? -11.381 4.897 20.411 1.00 82.75 85 ILE A C 1
ATOM 673 O O . ILE A 1 85 ? -12.540 5.231 20.164 1.00 82.75 85 ILE A O 1
ATOM 677 N N . THR A 1 86 ? -10.844 5.066 21.624 1.00 83.12 86 THR A N 1
ATOM 678 C CA . THR A 1 86 ? -11.537 5.808 22.689 1.00 83.12 86 THR A CA 1
ATOM 679 C C . THR A 1 86 ? -11.419 7.311 22.461 1.00 83.12 86 THR A C 1
ATOM 681 O O . THR A 1 86 ? -10.544 7.781 21.733 1.00 83.12 86 THR A O 1
ATOM 684 N N . LYS A 1 87 ? -12.275 8.093 23.129 1.00 82.00 87 LYS A N 1
ATOM 685 C CA . LYS A 1 87 ? -12.238 9.559 23.044 1.00 82.00 87 LYS A CA 1
ATOM 686 C C . LYS A 1 87 ? -10.874 10.137 23.437 1.00 82.00 87 LYS A C 1
ATOM 688 O O . LYS A 1 87 ? -10.433 11.088 22.800 1.00 82.00 87 LYS A O 1
ATOM 693 N N . GLU A 1 88 ? -10.188 9.564 24.434 1.00 82.25 88 GLU A N 1
ATOM 694 C CA . GLU A 1 88 ? -8.852 10.048 24.811 1.00 82.25 88 GLU A CA 1
ATOM 695 C C . GLU A 1 88 ? -7.799 9.723 23.746 1.00 82.25 88 GLU A C 1
ATOM 697 O O . GLU A 1 88 ? -6.915 10.540 23.499 1.00 82.25 88 GLU A O 1
ATOM 702 N N . MET A 1 89 ? -7.887 8.549 23.109 1.00 80.81 89 MET A N 1
ATOM 703 C CA . MET A 1 89 ? -6.965 8.176 22.032 1.00 80.81 89 MET A CA 1
ATOM 704 C C . MET A 1 89 ? -7.181 9.041 20.789 1.00 80.81 89 MET A C 1
ATOM 706 O O . MET A 1 89 ? -6.211 9.564 20.255 1.00 80.81 89 MET A O 1
ATOM 710 N N . ALA A 1 90 ? -8.436 9.293 20.402 1.00 81.56 90 ALA A N 1
ATOM 711 C CA . ALA A 1 90 ? -8.758 10.195 19.295 1.00 81.56 90 ALA A CA 1
ATOM 712 C C . ALA A 1 90 ? -8.231 11.621 19.537 1.00 81.56 90 ALA A C 1
ATOM 714 O O . ALA A 1 90 ? -7.683 12.240 18.629 1.00 81.56 90 ALA A O 1
ATOM 715 N N . ALA A 1 91 ? -8.345 12.130 20.770 1.00 82.94 91 ALA A N 1
ATOM 716 C CA . ALA A 1 91 ? -7.803 13.439 21.131 1.00 82.94 91 ALA A CA 1
ATOM 717 C C . ALA A 1 91 ? -6.265 13.474 21.070 1.00 82.94 91 ALA A C 1
ATOM 719 O O . ALA A 1 91 ? -5.686 14.487 20.684 1.00 82.94 91 ALA A O 1
ATOM 720 N N . LYS A 1 92 ? -5.588 12.382 21.446 1.00 84.62 92 LYS A N 1
ATOM 721 C CA . LYS A 1 92 ? -4.125 12.277 21.338 1.00 84.62 92 LYS A CA 1
ATOM 722 C C . LYS A 1 92 ? -3.648 12.231 19.888 1.00 84.62 92 LYS A C 1
ATOM 724 O O . LYS A 1 92 ? -2.669 12.902 19.589 1.00 84.62 92 LYS A O 1
ATOM 729 N N . GLU A 1 93 ? -4.323 11.471 19.026 1.00 81.88 93 GLU A N 1
ATOM 730 C CA . GLU A 1 93 ? -4.013 11.396 17.589 1.00 81.88 93 GLU A CA 1
ATOM 731 C C . GLU A 1 93 ? -4.160 12.783 16.943 1.00 81.88 93 GLU A C 1
ATOM 733 O O . GLU A 1 93 ? -3.224 13.292 16.335 1.00 81.88 93 GLU A O 1
ATOM 738 N N . TRP A 1 94 ? -5.286 13.459 17.207 1.00 82.44 94 TRP A N 1
ATOM 739 C CA . TRP A 1 94 ? -5.560 14.806 16.701 1.00 82.44 94 TRP A CA 1
ATOM 740 C C . TRP A 1 94 ? -4.494 15.830 17.109 1.00 82.44 94 TRP A C 1
ATOM 742 O O . TRP A 1 94 ? -4.053 16.620 16.288 1.00 82.44 94 TRP A O 1
ATOM 752 N N . ASN A 1 95 ? -4.043 15.806 18.367 1.00 84.31 95 ASN A N 1
ATOM 753 C CA . ASN A 1 95 ? -3.000 16.721 18.849 1.00 84.31 95 ASN A CA 1
ATOM 754 C C . ASN A 1 95 ? -1.590 16.390 18.332 1.00 84.31 95 ASN A C 1
ATOM 756 O O . ASN A 1 95 ? -0.671 17.169 18.562 1.00 84.31 95 ASN A O 1
ATOM 760 N N . LYS A 1 96 ? -1.381 15.210 17.740 1.00 82.19 96 LYS A N 1
ATOM 761 C CA . LYS A 1 96 ? -0.083 14.792 17.197 1.00 82.19 96 LYS A CA 1
ATOM 762 C C . LYS A 1 96 ? 0.063 15.171 15.724 1.00 82.19 96 LYS A C 1
ATOM 764 O O . LYS A 1 96 ? 1.171 15.480 15.293 1.00 82.19 96 LYS A O 1
ATOM 769 N N . ASP A 1 97 ? -1.041 15.131 14.984 1.00 73.31 97 ASP A N 1
ATOM 770 C CA . ASP A 1 97 ? -1.091 15.467 13.558 1.00 73.31 97 ASP A CA 1
ATOM 771 C C . ASP A 1 97 ? -1.265 16.975 13.296 1.00 73.31 97 ASP A C 1
ATOM 773 O O . ASP A 1 97 ? -1.109 17.422 12.157 1.00 73.31 97 ASP A O 1
ATOM 777 N N . ASN A 1 98 ? -1.577 17.754 14.337 1.00 62.53 98 ASN A N 1
ATOM 778 C CA . ASN A 1 98 ? -1.925 19.174 14.271 1.00 62.53 98 ASN A CA 1
ATOM 779 C C . ASN A 1 98 ? -0.973 20.064 15.076 1.00 62.53 98 ASN A C 1
ATOM 781 O O . ASN A 1 98 ? -0.958 21.279 14.768 1.00 62.53 98 ASN A O 1
#